Protein AF-A0A2T4T8A2-F1 (afdb_monomer_lite)

Structure (mmCIF, N/CA/C/O backbone):
data_AF-A0A2T4T8A2-F1
#
_entry.id   AF-A0A2T4T8A2-F1
#
loop_
_atom_site.group_PDB
_atom_site.id
_atom_site.type_symbol
_atom_site.label_atom_id
_atom_site.label_alt_id
_atom_site.label_comp_id
_atom_site.label_asym_id
_atom_site.label_entity_id
_atom_site.label_seq_id
_atom_site.pdbx_PDB_ins_code
_atom_site.Cartn_x
_atom_site.Cartn_y
_atom_site.Cartn_z
_atom_site.occupancy
_atom_site.B_iso_or_equiv
_atom_site.auth_seq_id
_atom_site.auth_comp_id
_atom_site.auth_asym_id
_atom_site.auth_atom_id
_atom_site.pdbx_PDB_model_num
ATOM 1 N N . MET A 1 1 ? -15.928 13.979 26.919 1.00 43.75 1 MET A N 1
ATOM 2 C CA . MET A 1 1 ? -15.473 12.685 26.358 1.00 43.75 1 MET A CA 1
ATOM 3 C C . MET A 1 1 ? -14.923 12.917 24.946 1.00 43.75 1 MET A C 1
ATOM 5 O O . MET A 1 1 ? -15.457 12.374 23.995 1.00 43.75 1 MET A O 1
ATOM 9 N N . GLU A 1 2 ? -13.886 13.745 24.780 1.00 47.41 2 GLU A N 1
ATOM 10 C CA . GLU A 1 2 ? -13.607 14.364 23.465 1.00 47.41 2 GLU A CA 1
ATOM 11 C C . GLU A 1 2 ? -12.105 14.446 23.121 1.00 47.41 2 GLU A C 1
ATOM 13 O O . GLU A 1 2 ? -11.645 15.382 22.478 1.00 47.41 2 GLU A O 1
ATOM 18 N N . GLU A 1 3 ? -11.307 13.468 23.567 1.00 45.16 3 GLU A N 1
ATOM 19 C CA . GLU A 1 3 ? -9.855 13.434 23.294 1.00 45.16 3 GLU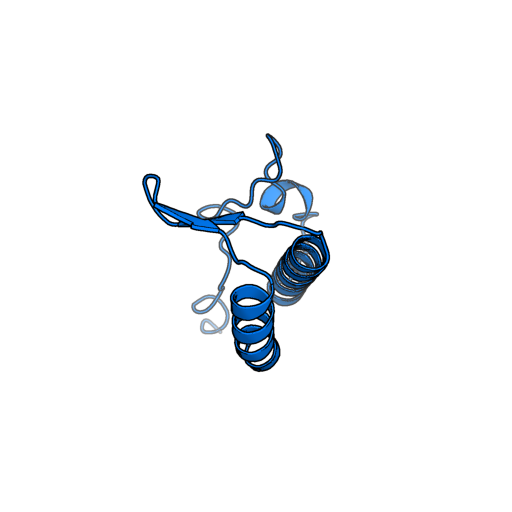 A CA 1
ATOM 20 C C . GLU A 1 3 ? -9.393 12.287 22.384 1.00 45.16 3 GLU A C 1
ATOM 22 O O . GLU A 1 3 ? -8.225 12.242 22.009 1.00 45.16 3 GLU A O 1
ATOM 27 N N . LYS A 1 4 ? -10.271 11.360 21.977 1.00 50.81 4 LYS A N 1
ATOM 28 C CA . LYS A 1 4 ? -9.839 10.184 21.195 1.00 50.81 4 LYS A CA 1
ATOM 29 C C . LYS A 1 4 ? -9.657 10.434 19.693 1.00 50.81 4 LYS A C 1
ATOM 31 O O . LYS A 1 4 ? -9.017 9.621 19.037 1.00 50.81 4 LYS A O 1
ATOM 36 N N . GLU A 1 5 ? -10.167 11.538 19.149 1.00 50.78 5 GLU A N 1
ATOM 37 C CA . GLU A 1 5 ? -10.237 11.741 17.691 1.00 50.78 5 GLU A CA 1
ATOM 38 C C . GLU A 1 5 ? -9.101 12.608 17.113 1.00 50.78 5 GLU A C 1
ATOM 40 O O . GLU A 1 5 ? -8.851 12.593 15.912 1.00 50.78 5 GLU A O 1
ATOM 45 N N . LYS A 1 6 ? -8.341 13.325 17.954 1.00 50.19 6 LYS A N 1
ATOM 46 C CA . LYS A 1 6 ? -7.328 14.302 17.497 1.00 50.19 6 LYS A CA 1
ATOM 47 C C . LYS A 1 6 ? -5.983 13.712 17.040 1.00 50.19 6 LYS A C 1
ATOM 49 O O . LYS A 1 6 ? -5.136 14.472 16.590 1.00 50.19 6 LYS A O 1
ATOM 54 N N . ASN A 1 7 ? -5.784 12.394 17.114 1.00 57.06 7 ASN A N 1
ATOM 55 C CA . ASN A 1 7 ? -4.534 11.722 16.715 1.00 57.06 7 ASN A CA 1
ATOM 56 C C . ASN A 1 7 ? -4.770 10.536 15.758 1.00 57.06 7 ASN A C 1
ATOM 58 O O . ASN A 1 7 ? -4.066 9.527 15.816 1.00 57.06 7 ASN A O 1
ATOM 62 N N . ALA A 1 8 ? -5.774 10.620 14.882 1.00 63.34 8 ALA A N 1
ATOM 63 C CA . ALA A 1 8 ? -5.898 9.662 13.787 1.00 63.34 8 ALA A CA 1
ATOM 64 C C . ALA A 1 8 ? -4.783 9.919 12.752 1.00 63.34 8 ALA A C 1
ATOM 66 O O . ALA A 1 8 ? -4.709 10.997 12.168 1.00 63.34 8 ALA A O 1
ATOM 67 N N . ILE A 1 9 ? -3.900 8.935 12.551 1.00 72.44 9 ILE A N 1
ATOM 68 C CA . ILE A 1 9 ? -2.771 9.006 11.603 1.00 72.44 9 ILE A CA 1
ATOM 69 C C . ILE A 1 9 ? -3.277 8.966 10.152 1.00 72.44 9 ILE A C 1
ATOM 71 O O . ILE A 1 9 ? -2.691 9.596 9.273 1.00 72.44 9 ILE A O 1
ATOM 75 N N . PHE A 1 10 ? -4.371 8.243 9.906 1.00 76.00 10 PHE A N 1
ATOM 76 C CA . PHE A 1 10 ? -5.035 8.147 8.612 1.00 76.00 10 PHE A CA 1
ATOM 77 C C . PHE A 1 10 ? -6.454 8.711 8.688 1.00 76.00 10 PHE A C 1
ATOM 79 O O . PHE A 1 10 ? -7.306 8.207 9.410 1.00 76.00 10 PHE A O 1
ATOM 86 N N . ASP A 1 11 ? -6.739 9.713 7.878 1.00 78.50 11 ASP A N 1
ATOM 87 C CA . ASP A 1 11 ? -8.074 10.220 7.604 1.00 78.50 11 ASP A CA 1
ATOM 88 C C . ASP A 1 11 ? -8.499 9.703 6.222 1.00 78.50 11 ASP A C 1
ATOM 90 O O . ASP A 1 11 ? -7.977 10.152 5.206 1.00 78.50 11 ASP A O 1
ATOM 94 N N . ILE A 1 12 ? -9.446 8.762 6.165 1.00 75.69 12 ILE A N 1
ATOM 95 C CA . ILE A 1 12 ? -9.956 8.167 4.909 1.00 75.69 12 ILE A CA 1
ATOM 96 C C . ILE A 1 12 ? -10.517 9.210 3.930 1.00 75.69 12 ILE A C 1
ATOM 98 O O . ILE A 1 12 ? -10.581 8.959 2.727 1.00 75.69 12 ILE A O 1
ATOM 102 N N . THR A 1 13 ? -10.919 10.384 4.420 1.00 77.00 13 THR A N 1
ATOM 103 C CA . THR A 1 13 ? -11.455 11.457 3.573 1.00 77.00 13 THR A CA 1
ATOM 104 C C . THR A 1 13 ? -10.361 12.344 2.976 1.00 77.00 13 THR A C 1
ATOM 106 O O . THR A 1 13 ? -10.576 12.965 1.934 1.00 77.00 13 THR A O 1
ATOM 109 N N . LYS A 1 14 ? -9.176 12.399 3.604 1.00 82.06 14 LYS A N 1
ATOM 110 C CA . LYS A 1 14 ? -8.057 13.265 3.184 1.00 82.06 14 LYS A CA 1
ATOM 111 C C . LYS A 1 14 ? -6.873 12.498 2.611 1.00 82.06 14 LYS A C 1
ATOM 113 O O . LYS A 1 14 ? -6.205 12.983 1.699 1.00 82.06 14 LYS A O 1
ATOM 118 N N . ASN A 1 15 ? -6.584 11.328 3.159 1.00 85.00 15 ASN A N 1
ATOM 119 C CA . ASN A 1 15 ? -5.503 10.462 2.730 1.00 85.00 15 ASN A CA 1
ATOM 120 C C . ASN A 1 15 ? -5.998 9.507 1.648 1.00 85.00 15 ASN A C 1
ATOM 122 O O . ASN A 1 15 ? -7.163 9.128 1.615 1.00 85.00 15 ASN A O 1
ATOM 126 N N . ARG A 1 16 ? -5.086 9.110 0.763 1.00 82.56 16 ARG A N 1
ATOM 127 C CA . ARG A 1 16 ? -5.341 8.110 -0.275 1.00 82.56 16 ARG A CA 1
ATOM 128 C C . ARG A 1 16 ? -4.132 7.202 -0.377 1.00 82.56 16 ARG A C 1
ATOM 130 O O . ARG A 1 16 ? -3.000 7.682 -0.280 1.00 82.56 16 ARG A O 1
ATOM 137 N N . VAL A 1 17 ? -4.364 5.910 -0.568 1.00 85.00 17 VAL A N 1
ATOM 138 C CA . VAL A 1 17 ? -3.292 4.920 -0.734 1.00 85.00 17 VAL A CA 1
ATOM 139 C C . VAL A 1 17 ? -3.580 4.159 -2.012 1.00 85.00 17 VAL A C 1
ATOM 141 O O . VAL A 1 17 ? -4.467 3.318 -2.042 1.00 85.00 17 VAL A O 1
ATOM 144 N N . PHE A 1 18 ? -2.851 4.462 -3.082 1.00 82.25 18 PHE A N 1
ATOM 145 C CA . PHE A 1 18 ? -3.115 3.869 -4.390 1.00 82.25 18 PHE A CA 1
ATOM 146 C C . PHE A 1 18 ? -2.172 2.719 -4.693 1.00 82.25 18 PHE A C 1
ATOM 148 O O . PHE A 1 18 ? -0.958 2.921 -4.703 1.00 82.25 18 PHE A O 1
ATOM 155 N N . PHE A 1 19 ? -2.730 1.557 -5.037 1.00 81.12 19 PHE A N 1
ATOM 156 C CA . PHE A 1 19 ? -1.995 0.491 -5.723 1.00 81.12 19 PHE A CA 1
ATOM 157 C C . PHE A 1 19 ? -2.533 0.368 -7.146 1.00 81.12 19 PHE A C 1
ATOM 159 O O . PHE A 1 19 ? -3.693 0.007 -7.362 1.00 81.12 19 PHE A O 1
ATOM 166 N N . GLY A 1 20 ? -1.692 0.722 -8.121 1.00 80.62 20 GLY A N 1
ATOM 167 C CA . GLY A 1 20 ? -2.149 0.945 -9.490 1.00 80.62 20 GLY A CA 1
ATOM 168 C C . GLY A 1 20 ? -3.206 2.051 -9.516 1.00 80.62 20 GLY A C 1
ATOM 169 O O . GLY A 1 20 ? -2.950 3.166 -9.072 1.00 80.62 20 GLY A O 1
ATOM 170 N N . SER A 1 21 ? -4.403 1.729 -10.003 1.00 84.81 21 SER A N 1
ATOM 171 C CA . SER A 1 21 ? -5.532 2.668 -10.087 1.00 84.81 21 SER A CA 1
ATOM 172 C C . SER A 1 21 ? -6.537 2.541 -8.938 1.00 84.81 21 SER A C 1
ATOM 174 O O . SER A 1 21 ? -7.558 3.224 -8.953 1.00 84.81 21 SER A O 1
ATOM 176 N N . ILE A 1 22 ? -6.288 1.661 -7.963 1.00 87.00 22 ILE A N 1
ATOM 177 C CA . ILE A 1 22 ? -7.242 1.357 -6.890 1.00 87.00 22 ILE A CA 1
ATOM 178 C C . ILE A 1 22 ? -6.838 2.107 -5.624 1.00 87.00 22 ILE A C 1
ATOM 180 O O . ILE A 1 22 ? -5.724 1.916 -5.132 1.00 87.00 22 ILE A O 1
ATOM 184 N N . ASP A 1 23 ? -7.752 2.913 -5.075 1.00 89.44 23 ASP A N 1
ATOM 185 C CA . ASP A 1 23 ? -7.595 3.489 -3.737 1.00 89.44 23 ASP A CA 1
ATOM 186 C C . ASP A 1 23 ? -7.844 2.405 -2.684 1.00 89.44 23 ASP A C 1
ATOM 188 O O . ASP A 1 23 ? -8.978 2.064 -2.340 1.00 89.44 23 ASP A O 1
ATOM 192 N N . LYS A 1 24 ? -6.754 1.827 -2.192 1.00 86.50 24 LYS A N 1
ATOM 193 C CA . LYS A 1 24 ? -6.776 0.767 -1.195 1.00 86.50 24 LYS A CA 1
ATOM 194 C C . LYS A 1 24 ? -7.250 1.232 0.167 1.00 86.50 24 LYS A C 1
ATOM 196 O O . LYS A 1 24 ? -7.760 0.416 0.925 1.00 86.50 24 LYS A O 1
ATOM 201 N N . LEU A 1 25 ? -7.133 2.521 0.476 1.00 86.12 25 LEU A N 1
ATOM 202 C CA . LEU A 1 25 ? -7.635 3.029 1.745 1.00 86.12 25 LEU A CA 1
ATOM 203 C C . LEU A 1 25 ? -9.171 2.979 1.78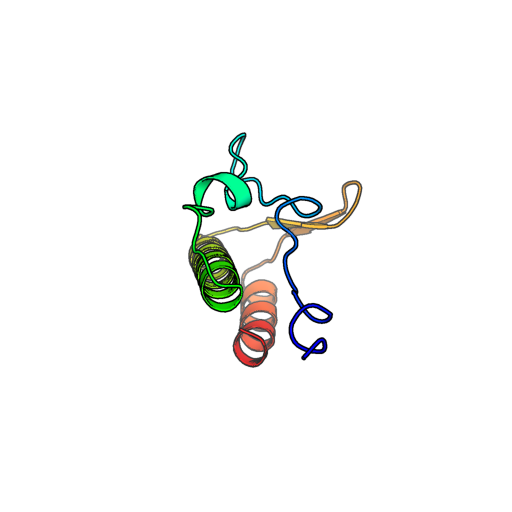8 1.00 86.12 25 LEU A C 1
ATOM 205 O O . LEU A 1 25 ? -9.734 2.639 2.824 1.00 86.12 25 LEU A O 1
ATOM 209 N N . GLN A 1 26 ? -9.827 3.240 0.653 1.00 83.69 26 GLN A N 1
ATOM 210 C CA . GLN A 1 26 ? -11.271 3.047 0.465 1.00 83.69 26 GLN A CA 1
ATOM 211 C C . GLN A 1 26 ? -11.646 1.557 0.422 1.00 83.69 26 GLN A C 1
ATOM 213 O O . GLN A 1 26 ? -12.582 1.153 1.099 1.00 83.69 26 GLN A O 1
ATOM 218 N N . ASP A 1 27 ? -10.883 0.736 -0.312 1.00 83.19 27 ASP A N 1
ATOM 219 C CA . ASP A 1 27 ? -11.077 -0.726 -0.422 1.00 83.19 27 ASP A CA 1
ATOM 220 C C . ASP A 1 27 ? -11.008 -1.446 0.933 1.00 83.19 27 ASP A C 1
ATOM 222 O O . ASP A 1 27 ? -11.697 -2.430 1.158 1.00 83.19 27 ASP A O 1
ATOM 226 N N . TRP A 1 28 ? -10.154 -0.977 1.846 1.00 83.50 28 TRP A N 1
ATOM 227 C CA . TRP A 1 28 ? -10.016 -1.556 3.185 1.00 83.50 28 TRP A CA 1
ATOM 228 C C . TRP A 1 28 ? -11.019 -0.996 4.191 1.00 83.50 28 TRP A C 1
ATOM 230 O O . TRP A 1 28 ? -11.094 -1.492 5.317 1.00 83.50 28 TRP A O 1
ATOM 240 N N . ASN A 1 29 ? -11.751 0.054 3.829 1.00 75.62 29 ASN A N 1
ATOM 241 C CA . ASN A 1 29 ? -12.708 0.688 4.712 1.00 75.62 29 ASN A CA 1
ATOM 242 C C . ASN A 1 29 ? -14.062 -0.034 4.661 1.00 75.62 29 ASN A C 1
ATOM 244 O O . ASN A 1 29 ? -15.034 0.479 4.115 1.00 75.62 29 ASN A O 1
ATOM 248 N N . ASP A 1 30 ? -14.139 -1.203 5.295 1.00 70.94 30 ASP A N 1
ATOM 249 C CA . ASP A 1 30 ? -15.365 -2.014 5.393 1.00 70.94 30 ASP A CA 1
ATOM 250 C C . ASP A 1 30 ? -16.391 -1.470 6.422 1.00 70.94 30 ASP A C 1
ATOM 252 O O . ASP A 1 30 ? -17.258 -2.199 6.895 1.00 70.94 30 ASP 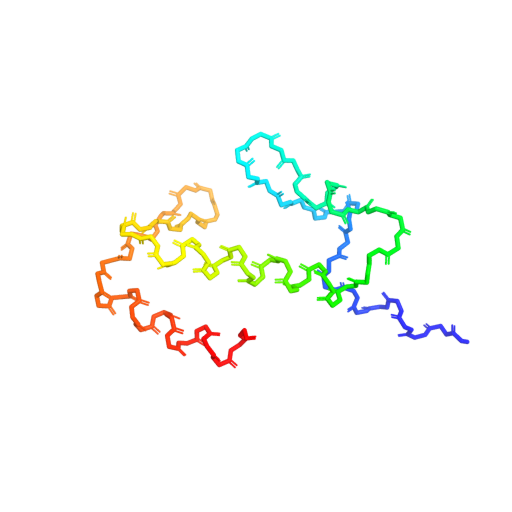A O 1
ATOM 256 N N . GLY A 1 31 ? -16.287 -0.198 6.828 1.00 66.12 31 GLY A N 1
ATOM 257 C CA . GLY A 1 31 ? -17.205 0.456 7.776 1.00 66.12 31 GLY A CA 1
ATOM 258 C C . GLY A 1 31 ? -16.817 0.379 9.261 1.00 66.12 31 GLY A C 1
ATOM 259 O O . GLY A 1 31 ? -17.332 1.165 10.049 1.00 66.12 31 GLY A O 1
ATOM 260 N N . GLU A 1 32 ? -15.869 -0.485 9.648 1.00 63.03 32 GLU A N 1
ATOM 261 C CA . GLU A 1 32 ? -15.401 -0.639 11.047 1.00 63.03 32 GLU A CA 1
ATOM 262 C C . GLU A 1 32 ? -13.869 -0.749 11.192 1.00 63.03 32 GLU A C 1
ATOM 264 O O . GLU A 1 32 ? -13.347 -1.239 12.201 1.00 63.03 32 GLU A O 1
ATOM 269 N N . ILE A 1 33 ? -13.091 -0.343 10.186 1.00 66.88 33 ILE A N 1
ATOM 270 C CA . ILE A 1 33 ? -11.643 -0.539 10.264 1.00 66.88 33 ILE A CA 1
ATOM 271 C C . ILE A 1 33 ? -11.006 0.456 11.251 1.00 66.88 33 ILE A C 1
ATOM 273 O O . ILE A 1 33 ? -11.102 1.675 11.115 1.00 66.88 33 ILE A O 1
ATOM 277 N N . SER A 1 34 ? -10.339 -0.067 12.282 1.00 78.31 34 SER A N 1
ATOM 278 C CA . SER A 1 34 ? -9.593 0.758 13.233 1.00 78.31 34 SER A CA 1
ATOM 279 C C 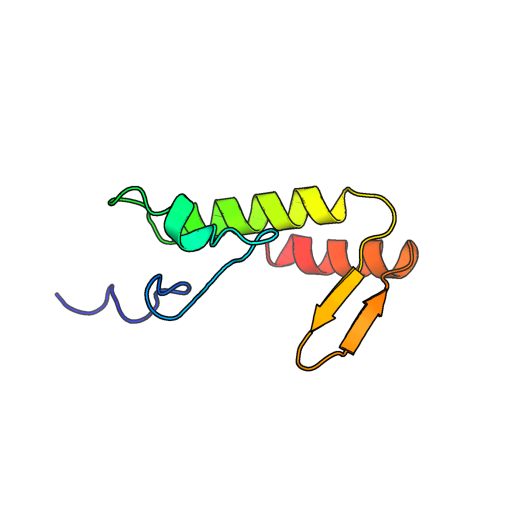. SER A 1 34 ? -8.308 1.301 12.596 1.00 78.31 34 SER A C 1
ATOM 281 O O . SER A 1 34 ? -7.699 0.649 11.745 1.00 78.31 34 SER A O 1
ATOM 283 N N . GLN A 1 35 ? -7.837 2.466 13.062 1.00 79.25 35 GLN A N 1
ATOM 284 C CA . GLN A 1 35 ? -6.543 3.049 12.663 1.00 79.25 35 GLN A CA 1
ATOM 285 C C . GLN A 1 35 ? -5.400 2.025 12.717 1.00 79.25 35 GLN A C 1
ATOM 287 O O . GLN A 1 35 ? -4.578 1.955 11.809 1.00 79.25 35 GLN A O 1
ATOM 292 N N . ALA A 1 36 ? -5.379 1.187 13.759 1.00 82.62 36 ALA A N 1
ATOM 293 C CA . ALA A 1 36 ? -4.371 0.148 13.936 1.00 82.62 36 ALA A CA 1
ATOM 294 C C . ALA A 1 36 ? -4.378 -0.877 12.790 1.00 82.62 36 ALA A C 1
ATOM 296 O O . ALA A 1 36 ? -3.316 -1.250 12.298 1.00 82.62 36 ALA A O 1
ATOM 297 N N . LYS A 1 37 ? -5.562 -1.284 12.320 1.00 84.50 37 LYS A N 1
ATOM 298 C CA . LYS A 1 37 ? -5.711 -2.258 11.232 1.00 84.50 37 LYS A CA 1
ATOM 299 C C . LYS A 1 37 ? -5.363 -1.654 9.866 1.00 84.50 37 LYS A C 1
ATOM 301 O O . LYS A 1 37 ? -4.784 -2.344 9.030 1.00 84.50 37 LYS A O 1
ATOM 306 N N . ILE A 1 38 ? -5.639 -0.363 9.653 1.00 83.88 38 ILE A N 1
ATOM 307 C CA . ILE A 1 38 ? -5.146 0.375 8.475 1.00 83.88 38 ILE A CA 1
ATOM 308 C C . ILE A 1 38 ? -3.616 0.406 8.482 1.00 83.88 38 ILE A C 1
ATOM 310 O O . ILE A 1 38 ? -2.988 0.041 7.489 1.00 83.88 38 ILE A O 1
ATOM 314 N N . ILE A 1 39 ? -3.020 0.806 9.610 1.00 83.81 39 ILE A N 1
ATOM 315 C CA . ILE A 1 39 ? -1.565 0.856 9.771 1.00 83.81 39 ILE A CA 1
ATOM 316 C C . ILE A 1 39 ? -0.974 -0.521 9.474 1.00 83.81 39 ILE A C 1
ATOM 318 O O . ILE A 1 39 ? -0.082 -0.615 8.640 1.00 83.81 39 ILE A O 1
ATOM 322 N N . GLU A 1 40 ? -1.506 -1.589 10.069 1.00 86.75 40 GLU A N 1
ATOM 323 C CA . GLU A 1 40 ? -1.041 -2.960 9.841 1.00 86.75 40 GLU A CA 1
ATOM 324 C C . GLU A 1 40 ? -1.052 -3.351 8.352 1.00 86.75 40 GLU A C 1
ATOM 326 O O . GLU A 1 40 ? -0.048 -3.855 7.845 1.00 86.75 40 GLU A O 1
ATOM 331 N N . LYS A 1 41 ? -2.127 -3.038 7.614 1.00 87.00 41 LYS A N 1
ATOM 332 C CA . LYS A 1 41 ? -2.207 -3.294 6.164 1.00 87.00 41 LYS A CA 1
ATOM 333 C C . LYS A 1 41 ? -1.167 -2.502 5.365 1.00 87.00 41 LYS A C 1
ATOM 335 O O . LYS A 1 41 ? -0.542 -3.053 4.452 1.00 87.00 41 LYS A O 1
ATOM 340 N N . VAL A 1 42 ? -0.938 -1.235 5.719 1.00 84.75 42 VAL A N 1
ATOM 341 C CA . VAL A 1 42 ? 0.120 -0.412 5.106 1.00 84.75 42 VAL A CA 1
ATOM 342 C C . VAL A 1 42 ? 1.498 -1.012 5.398 1.00 84.75 42 VAL A C 1
ATOM 344 O O . VAL A 1 42 ? 2.295 -1.171 4.471 1.00 8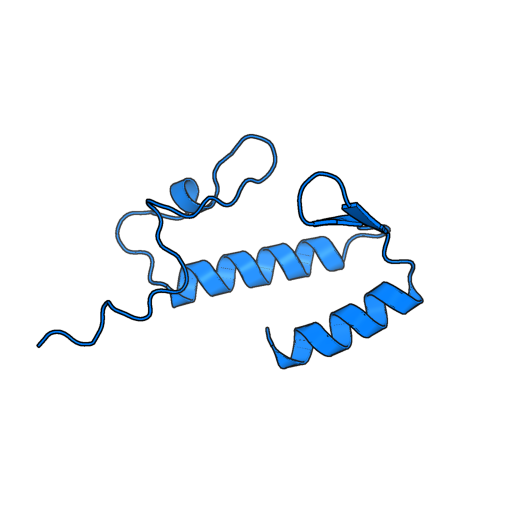4.75 42 VAL A O 1
ATOM 347 N N . LYS A 1 43 ? 1.764 -1.420 6.649 1.00 85.50 43 LYS A N 1
ATOM 348 C CA . LYS A 1 43 ? 3.028 -2.065 7.044 1.00 85.50 43 LYS A CA 1
ATOM 349 C C . LYS A 1 43 ? 3.263 -3.360 6.265 1.00 85.50 43 LYS A C 1
ATOM 351 O O . LYS A 1 43 ? 4.344 -3.535 5.706 1.00 85.50 43 LYS A O 1
ATOM 356 N N . MET A 1 44 ? 2.261 -4.241 6.190 1.00 87.69 44 MET A N 1
ATOM 357 C CA . MET A 1 44 ? 2.349 -5.496 5.431 1.00 87.69 44 MET A CA 1
ATOM 358 C C . MET A 1 44 ? 2.639 -5.239 3.956 1.00 87.69 44 MET A C 1
ATOM 360 O O . MET A 1 44 ? 3.493 -5.902 3.377 1.00 87.69 44 MET A O 1
ATOM 364 N N . THR A 1 45 ? 1.980 -4.249 3.353 1.00 84.69 45 THR A N 1
ATOM 365 C CA . THR A 1 45 ? 2.221 -3.946 1.940 1.00 84.69 45 THR A CA 1
ATOM 366 C C . THR A 1 45 ? 3.637 -3.428 1.710 1.00 84.69 45 THR A C 1
ATOM 368 O O . THR A 1 45 ? 4.320 -3.915 0.813 1.00 84.69 45 THR A O 1
ATOM 371 N N . LEU A 1 46 ? 4.104 -2.479 2.527 1.00 83.31 46 LEU A N 1
ATOM 372 C CA . LEU A 1 46 ? 5.478 -1.982 2.435 1.00 83.31 46 LEU A CA 1
ATOM 373 C C . LEU A 1 46 ? 6.485 -3.119 2.603 1.00 83.31 46 LEU A C 1
ATOM 375 O O . LEU A 1 46 ? 7.434 -3.201 1.831 1.00 83.31 46 LEU A O 1
ATOM 379 N N . LYS A 1 47 ? 6.257 -4.018 3.568 1.00 84.38 47 LYS A N 1
ATOM 380 C CA . LYS A 1 47 ? 7.105 -5.192 3.779 1.00 84.38 47 LYS A CA 1
ATOM 381 C C . LYS A 1 47 ? 7.161 -6.069 2.527 1.00 84.38 47 LYS A C 1
ATOM 383 O O . LYS A 1 47 ? 8.253 -6.319 2.034 1.00 84.38 47 LYS A O 1
ATOM 388 N N . ASN A 1 48 ? 6.005 -6.453 1.988 1.00 84.50 48 ASN A N 1
ATOM 389 C CA . ASN A 1 48 ? 5.925 -7.283 0.785 1.00 84.50 48 ASN A CA 1
ATOM 390 C C . ASN A 1 48 ? 6.591 -6.605 -0.417 1.00 84.50 48 ASN A C 1
ATOM 392 O O . ASN A 1 48 ? 7.259 -7.268 -1.199 1.00 84.50 48 ASN A O 1
ATOM 396 N N . TYR A 1 49 ? 6.425 -5.286 -0.564 1.00 81.62 49 TYR A N 1
ATOM 397 C CA . TYR A 1 49 ? 7.079 -4.533 -1.629 1.00 81.62 49 TYR A CA 1
ATOM 398 C C . TYR A 1 49 ? 8.600 -4.592 -1.475 1.00 81.62 49 TYR A C 1
ATOM 400 O O . TYR A 1 49 ? 9.284 -4.913 -2.433 1.00 81.62 49 TYR A O 1
ATOM 408 N N . MET A 1 50 ? 9.132 -4.366 -0.271 1.00 77.62 50 MET A N 1
ATOM 409 C CA . MET A 1 50 ? 10.579 -4.395 -0.023 1.00 77.62 50 MET A CA 1
ATOM 410 C C . MET A 1 50 ? 11.224 -5.783 -0.137 1.00 77.62 50 MET A C 1
ATOM 412 O O . MET A 1 50 ? 12.442 -5.857 -0.264 1.00 77.62 50 MET A O 1
ATOM 416 N N . GLU A 1 51 ? 10.445 -6.864 -0.070 1.00 81.00 51 GLU A N 1
ATOM 417 C CA . GLU A 1 51 ? 10.927 -8.229 -0.328 1.00 81.00 51 GLU A CA 1
ATOM 418 C C . GLU A 1 51 ? 11.109 -8.518 -1.833 1.00 81.00 51 GLU A C 1
ATOM 420 O O . GLU A 1 51 ? 11.682 -9.546 -2.186 1.00 81.00 51 GLU A O 1
ATOM 425 N N . LEU A 1 52 ? 10.652 -7.629 -2.724 1.00 81.50 52 LEU A N 1
ATOM 426 C CA . LEU A 1 52 ? 10.879 -7.743 -4.165 1.00 81.50 52 LEU A CA 1
ATOM 427 C C . LEU A 1 52 ? 12.299 -7.302 -4.546 1.00 81.50 52 LEU A C 1
ATOM 429 O O . LEU A 1 52 ? 12.815 -6.299 -4.047 1.00 81.50 52 LEU A O 1
ATOM 433 N N . ASP A 1 53 ? 12.895 -7.990 -5.520 1.00 68.19 53 ASP A N 1
ATOM 434 C CA . ASP A 1 53 ? 14.164 -7.569 -6.110 1.00 68.19 53 ASP A CA 1
ATOM 435 C C . ASP A 1 53 ? 13.972 -6.282 -6.939 1.00 68.19 53 ASP A C 1
ATOM 437 O O . ASP A 1 53 ? 13.173 -6.243 -7.876 1.00 68.19 53 ASP A O 1
ATOM 441 N N . ASN A 1 54 ? 14.757 -5.239 -6.636 1.00 70.31 54 ASN A N 1
ATOM 442 C CA . ASN A 1 54 ? 14.827 -3.953 -7.360 1.00 70.31 54 ASN A CA 1
ATOM 443 C C . ASN A 1 54 ? 13.618 -3.010 -7.200 1.00 70.31 54 ASN A C 1
ATOM 445 O O . ASN A 1 54 ? 13.037 -2.523 -8.173 1.00 70.31 54 ASN A O 1
ATOM 449 N N . VAL A 1 55 ? 13.276 -2.674 -5.959 1.00 72.94 55 VAL A N 1
ATOM 450 C CA . VAL A 1 55 ? 12.280 -1.635 -5.664 1.00 72.94 55 VAL A CA 1
ATOM 451 C C . VAL A 1 55 ? 12.800 -0.210 -5.856 1.00 72.94 55 VAL A C 1
ATOM 453 O O . VAL A 1 55 ? 13.975 0.095 -5.648 1.00 72.94 55 VAL A O 1
ATOM 456 N N . SER A 1 56 ? 11.898 0.706 -6.210 1.00 73.44 56 SER A N 1
ATOM 457 C CA . SER A 1 56 ? 12.175 2.146 -6.259 1.00 73.44 56 SER A CA 1
ATOM 458 C C . SER A 1 56 ? 11.080 2.908 -5.534 1.00 73.44 56 SER A C 1
ATOM 460 O O . SER A 1 56 ? 9.897 2.676 -5.770 1.00 73.44 56 SER A O 1
ATOM 462 N N . PHE A 1 57 ? 11.470 3.843 -4.675 1.00 74.44 57 PHE A N 1
ATOM 463 C CA . PHE A 1 57 ? 10.520 4.693 -3.968 1.00 74.44 57 PHE A CA 1
ATOM 464 C C . PHE A 1 57 ? 10.497 6.075 -4.603 1.00 74.44 57 PHE A C 1
ATOM 466 O O . PHE A 1 57 ? 11.540 6.705 -4.781 1.00 74.44 57 PHE A O 1
ATOM 473 N N . LEU A 1 58 ? 9.300 6.545 -4.944 1.00 74.94 58 LEU A N 1
ATOM 474 C CA . LEU A 1 58 ? 9.085 7.903 -5.423 1.00 74.94 58 LEU A CA 1
ATOM 475 C C . LEU A 1 58 ? 8.649 8.785 -4.256 1.00 74.94 58 LEU A C 1
ATOM 477 O O . LEU A 1 58 ? 7.719 8.442 -3.527 1.00 74.94 58 LEU A O 1
ATOM 481 N N . PHE A 1 59 ? 9.301 9.933 -4.105 1.00 70.62 59 PHE A N 1
ATOM 482 C CA . PHE A 1 59 ? 8.970 10.936 -3.101 1.00 70.62 59 PHE A CA 1
ATOM 483 C C . PHE A 1 59 ? 8.788 12.301 -3.777 1.00 70.62 59 PHE A C 1
ATOM 485 O O . PHE A 1 59 ? 9.644 12.755 -4.537 1.00 70.62 59 PHE A O 1
ATOM 492 N N . GLY A 1 60 ? 7.679 12.985 -3.484 1.00 67.38 60 GLY A N 1
ATOM 493 C CA . GLY A 1 60 ? 7.401 14.325 -4.013 1.00 67.38 60 GLY A CA 1
ATOM 494 C C . GLY A 1 60 ? 7.152 14.366 -5.529 1.00 67.38 60 GLY A C 1
ATOM 495 O O . GLY A 1 60 ? 6.694 13.397 -6.129 1.00 67.38 60 GLY A O 1
ATOM 496 N N . SER A 1 61 ? 7.435 15.509 -6.160 1.00 65.62 61 SER A N 1
ATOM 497 C CA . SER A 1 61 ? 7.141 15.795 -7.574 1.00 65.62 61 SER A CA 1
ATOM 498 C C . SER A 1 61 ? 8.178 15.224 -8.558 1.00 65.62 61 SER A C 1
ATOM 500 O O . SER A 1 61 ? 8.635 15.938 -9.450 1.00 65.62 61 SER A O 1
ATOM 502 N N . GLY A 1 62 ? 8.572 13.956 -8.394 1.00 58.12 62 GLY A N 1
ATOM 503 C CA . GLY A 1 62 ? 9.412 13.241 -9.369 1.00 58.12 62 GLY A CA 1
ATOM 504 C C . GLY A 1 62 ? 10.795 12.796 -8.888 1.00 58.12 62 GLY A C 1
ATOM 505 O O .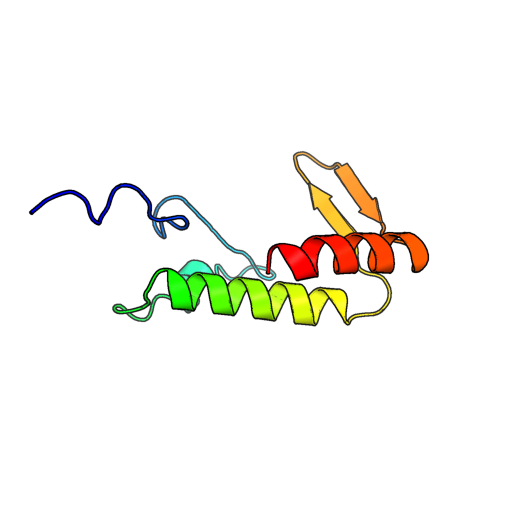 GLY A 1 62 ? 11.576 12.299 -9.696 1.00 58.12 62 GLY A O 1
ATOM 506 N N . THR A 1 63 ? 11.116 12.922 -7.598 1.00 63.19 63 THR A N 1
ATOM 507 C CA . THR A 1 63 ? 12.362 12.358 -7.060 1.00 63.19 63 THR A CA 1
ATOM 508 C C . THR A 1 63 ? 12.185 10.863 -6.821 1.00 63.19 63 THR A C 1
ATOM 510 O O . THR A 1 63 ? 11.252 10.443 -6.138 1.00 63.19 63 THR A O 1
ATOM 513 N N . SER A 1 64 ? 13.095 10.054 -7.364 1.00 61.50 64 SER A N 1
ATOM 514 C CA . SER A 1 64 ? 13.138 8.609 -7.134 1.00 61.50 64 SER A CA 1
ATOM 515 C C . SER A 1 64 ? 14.378 8.233 -6.330 1.00 61.50 64 SER A C 1
ATOM 517 O O . SER A 1 64 ? 15.466 8.754 -6.572 1.00 61.50 64 SER A O 1
ATOM 519 N N . ILE A 1 65 ? 14.218 7.333 -5.364 1.00 65.25 65 ILE A N 1
ATOM 520 C CA . ILE A 1 65 ? 15.326 6.646 -4.706 1.00 65.25 65 ILE A CA 1
ATOM 521 C C . ILE A 1 65 ? 15.307 5.209 -5.216 1.00 65.25 65 ILE A C 1
ATOM 523 O O . ILE A 1 65 ? 14.431 4.419 -4.853 1.00 65.25 65 ILE A O 1
ATOM 527 N N . HIS A 1 66 ? 16.274 4.888 -6.073 1.00 63.56 66 HIS A N 1
ATOM 528 C CA . HIS A 1 66 ? 16.569 3.516 -6.460 1.00 63.56 66 HIS A CA 1
ATOM 529 C C . HIS A 1 66 ? 17.466 2.915 -5.377 1.00 63.56 66 HIS A C 1
ATOM 531 O O . HIS A 1 66 ? 18.636 3.282 -5.241 1.00 63.56 66 HIS A O 1
ATOM 537 N N . LEU A 1 67 ? 16.893 2.059 -4.535 1.00 61.06 67 LEU A N 1
ATOM 538 C CA . LEU A 1 67 ? 17.638 1.430 -3.452 1.00 61.06 67 LEU A CA 1
ATOM 539 C C . LEU A 1 67 ? 18.414 0.247 -4.040 1.00 61.06 67 LEU A C 1
ATOM 541 O O . LEU A 1 67 ? 17.858 -0.829 -4.232 1.00 61.06 67 LEU A O 1
ATOM 545 N N . GLY A 1 68 ? 19.707 0.433 -4.318 1.00 57.94 68 GLY A N 1
ATOM 546 C CA . GLY A 1 68 ? 20.608 -0.706 -4.517 1.00 57.94 68 GLY A CA 1
ATOM 547 C C . GLY A 1 68 ? 20.659 -1.588 -3.258 1.00 57.94 68 GLY A C 1
ATOM 548 O O . GLY A 1 68 ? 20.348 -1.114 -2.164 1.00 57.94 68 GLY A O 1
ATOM 549 N N . GLN A 1 69 ? 21.084 -2.849 -3.392 1.00 59.03 69 GLN A N 1
ATOM 550 C CA . GLN A 1 69 ? 21.003 -3.888 -2.345 1.00 59.03 69 GLN A CA 1
ATOM 551 C C . GLN A 1 69 ? 21.488 -3.422 -0.951 1.00 59.03 69 GLN A C 1
ATOM 553 O O . GLN A 1 69 ? 20.792 -3.605 0.042 1.00 59.03 69 GLN A O 1
ATOM 558 N N . PHE A 1 70 ? 22.616 -2.706 -0.885 1.00 57.75 70 PHE A N 1
ATOM 559 C CA . PHE A 1 70 ? 23.176 -2.153 0.360 1.00 57.75 70 PHE A CA 1
ATOM 560 C C . PHE A 1 70 ? 22.325 -1.033 1.001 1.00 57.75 70 PHE A C 1
ATOM 562 O O . PHE A 1 70 ? 22.175 -0.938 2.223 1.00 57.75 70 PHE A O 1
ATOM 569 N N . LEU A 1 71 ? 21.753 -0.162 0.167 1.00 63.19 71 LEU A N 1
ATOM 570 C CA . LEU A 1 71 ? 20.907 0.955 0.593 1.00 63.19 71 LEU A CA 1
ATOM 571 C C . LEU A 1 71 ? 19.539 0.453 1.073 1.00 63.19 71 LEU A C 1
ATOM 573 O O . LEU A 1 71 ? 19.014 0.973 2.060 1.00 63.19 71 LEU A O 1
ATOM 577 N N . LEU A 1 72 ? 19.002 -0.586 0.423 1.00 65.81 72 LEU A N 1
ATOM 578 C CA . LEU A 1 72 ? 17.777 -1.267 0.839 1.00 65.81 72 LEU A CA 1
ATOM 579 C C . LEU A 1 72 ? 17.944 -1.902 2.222 1.00 65.81 72 LEU A C 1
ATOM 581 O O . LEU A 1 72 ? 17.097 -1.699 3.084 1.00 65.81 72 LEU A O 1
ATOM 585 N N . GLU A 1 73 ? 19.054 -2.595 2.471 1.00 64.56 73 GLU A N 1
ATOM 586 C CA . GLU A 1 73 ? 19.319 -3.262 3.751 1.00 64.56 73 GLU A CA 1
ATOM 587 C C . GLU A 1 73 ? 19.416 -2.260 4.916 1.00 64.56 73 GLU A C 1
ATOM 589 O O . GLU A 1 73 ? 18.806 -2.449 5.970 1.00 64.56 73 GLU A O 1
ATOM 594 N N . THR A 1 74 ? 20.085 -1.123 4.694 1.00 66.94 74 THR A N 1
ATOM 595 C CA . THR A 1 74 ? 20.177 -0.031 5.680 1.00 66.94 74 THR A CA 1
ATOM 596 C C . THR A 1 74 ? 18.821 0.638 5.930 1.00 66.94 74 THR A C 1
ATOM 598 O O . THR A 1 74 ? 18.463 0.943 7.073 1.00 66.94 74 THR A O 1
ATOM 601 N N . PHE A 1 75 ? 18.047 0.873 4.867 1.00 69.75 75 PHE A N 1
ATOM 602 C CA . PHE A 1 75 ? 16.702 1.438 4.956 1.00 69.75 75 PHE A CA 1
ATOM 603 C C . PHE A 1 75 ? 15.741 0.494 5.693 1.00 69.75 75 PHE A C 1
ATOM 605 O O . PHE A 1 75 ? 15.028 0.930 6.597 1.00 69.75 75 PHE A O 1
ATOM 612 N N . LEU A 1 76 ? 15.795 -0.804 5.388 1.00 66.88 76 LEU A N 1
ATOM 613 C CA . LEU A 1 76 ? 15.052 -1.859 6.072 1.00 66.88 76 LEU A CA 1
ATOM 614 C C . LEU A 1 76 ? 15.401 -1.937 7.557 1.00 66.88 76 LEU A C 1
ATOM 616 O O . LEU A 1 76 ? 14.498 -2.055 8.385 1.00 66.88 76 LEU A O 1
ATOM 620 N N . LEU A 1 77 ? 16.685 -1.821 7.912 1.00 69.94 77 LEU A N 1
ATOM 621 C CA . LEU A 1 77 ? 17.127 -1.802 9.308 1.00 69.94 77 LEU A CA 1
ATOM 622 C C . LEU A 1 77 ? 16.527 -0.614 10.076 1.00 69.94 77 LEU A C 1
ATOM 624 O O . LEU A 1 77 ? 16.075 -0.763 11.212 1.00 69.94 77 LEU A O 1
ATOM 628 N N . LYS A 1 78 ? 16.490 0.568 9.449 1.00 65.75 78 LYS A N 1
ATOM 629 C CA . LYS A 1 78 ? 15.850 1.761 10.025 1.00 65.75 78 LYS A CA 1
ATOM 630 C C . LYS A 1 78 ? 14.338 1.599 10.140 1.00 65.75 78 LYS A C 1
ATOM 632 O O . LYS A 1 78 ? 13.779 1.946 11.176 1.00 65.75 78 LYS A O 1
ATOM 637 N N . LEU A 1 79 ? 13.687 1.043 9.120 1.00 66.25 79 LEU A N 1
ATOM 638 C CA . LEU A 1 79 ? 12.247 0.808 9.138 1.00 66.25 79 LEU A CA 1
ATOM 639 C C . LEU A 1 79 ? 11.830 -0.241 10.167 1.00 66.25 79 LEU A C 1
ATOM 641 O O . LEU A 1 79 ? 10.808 -0.043 10.805 1.00 66.25 79 LEU A O 1
ATOM 645 N N . LYS A 1 80 ? 12.618 -1.295 10.404 1.00 62.53 80 LYS A N 1
ATOM 646 C CA . LYS A 1 80 ? 12.349 -2.308 11.446 1.00 62.53 80 LYS A CA 1
ATOM 647 C C . LYS A 1 80 ? 12.240 -1.738 12.864 1.00 62.53 80 LYS A C 1
ATOM 649 O O . LYS A 1 80 ? 11.684 -2.389 13.734 1.00 62.53 80 LYS A O 1
ATOM 654 N N . ASN A 1 81 ? 12.814 -0.560 13.106 1.00 59.41 81 ASN A N 1
ATOM 655 C CA . ASN A 1 81 ? 12.721 0.124 14.396 1.00 59.41 81 ASN A CA 1
ATOM 656 C C . ASN A 1 81 ? 11.476 1.029 14.502 1.00 59.41 81 ASN A C 1
ATOM 658 O O . ASN A 1 81 ? 11.210 1.573 15.569 1.00 59.41 81 ASN A O 1
ATOM 662 N N . ILE A 1 82 ? 10.736 1.219 13.403 1.00 54.75 82 ILE A N 1
ATOM 663 C CA . ILE A 1 82 ? 9.590 2.138 13.280 1.00 54.75 82 ILE A CA 1
ATOM 664 C C . ILE A 1 82 ? 8.296 1.376 12.916 1.00 54.75 82 ILE A C 1
ATOM 666 O O . ILE A 1 82 ? 7.200 1.765 13.329 1.00 54.75 82 ILE A O 1
ATOM 670 N N . LEU A 1 83 ? 8.414 0.293 12.141 1.00 48.66 83 LEU A N 1
ATOM 671 C CA . LEU A 1 83 ? 7.357 -0.652 11.771 1.00 48.66 83 LEU A CA 1
ATOM 672 C C . LEU A 1 83 ? 7.287 -1.792 12.784 1.00 48.66 83 LEU A C 1
ATOM 674 O O . LEU A 1 83 ? 6.139 -2.093 13.184 1.00 48.66 83 LEU A O 1
#

Foldseek 3Di:
DPDPPPDQPDDLVPDFDDDPNDGVSVVPPPPDDDSVNVVVVVVVVVVVQLVDPFDWDDDPPGDIDGQDPVNSVVVVVVVVVVD

Sequence (83 aa):
MEEKEKNAIFDITKNRVFFGSIDKLQDWNDGEISQAKIIEKVKMTLKNYMELDNVSFLFGSGTSIHLGQFLLETFLLKLKNIL

Radius of gyration: 15.2 Å; chains: 1; bounding box: 40×24×36 Å

Secondary structure (DSSP, 8-state):
---SSTT-S--TTT---EETTEEHHHHT--S---HHHHHHHHHHHHHHHHTSTT-EEEETTTEEEE--HHHHHHHHHHHTTT-

pLDDT: mean 72.12, std 11.83, range [43.75, 89.44]